Protein AF-A0A482Z525-F1 (afdb_monomer_lite)

Structure (mmCIF, N/CA/C/O backbone):
data_AF-A0A482Z525-F1
#
_entry.id   AF-A0A482Z525-F1
#
loop_
_atom_site.group_PDB
_atom_site.id
_atom_site.type_symbol
_atom_site.label_atom_id
_atom_site.label_alt_id
_atom_site.label_comp_id
_atom_site.label_asym_id
_atom_site.label_entity_id
_atom_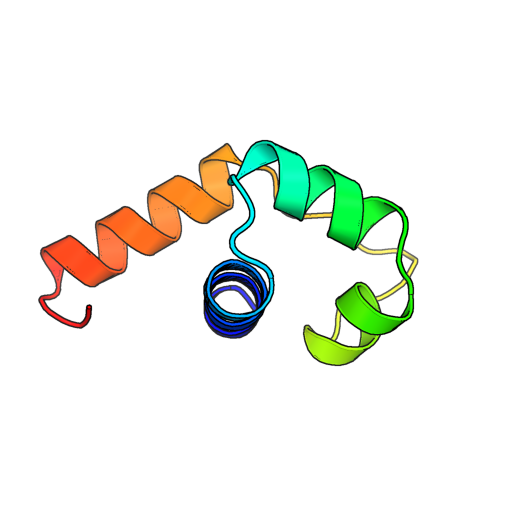site.label_seq_id
_atom_site.pdbx_PDB_ins_code
_atom_site.Cartn_x
_atom_site.Cartn_y
_atom_site.Cartn_z
_atom_site.occupancy
_atom_site.B_iso_or_equiv
_atom_site.auth_seq_id
_atom_site.auth_comp_id
_atom_site.auth_asym_id
_atom_site.auth_atom_id
_atom_site.pdbx_PDB_model_num
ATOM 1 N N . MET A 1 1 ? -1.840 8.583 -1.038 1.00 85.50 1 MET A N 1
ATOM 2 C CA . MET A 1 1 ? -1.207 7.273 -1.310 1.00 85.50 1 MET A CA 1
ATOM 3 C C . MET A 1 1 ? -1.962 6.120 -0.641 1.00 85.50 1 MET A C 1
ATOM 5 O O . MET A 1 1 ? -2.459 5.273 -1.367 1.00 85.50 1 MET A O 1
ATOM 9 N N . MET A 1 2 ? -2.137 6.119 0.690 1.00 94.00 2 MET A N 1
ATOM 10 C CA . MET A 1 2 ? -2.769 5.015 1.447 1.00 94.00 2 MET A CA 1
ATOM 11 C C . MET A 1 2 ? -4.169 4.596 0.965 1.00 9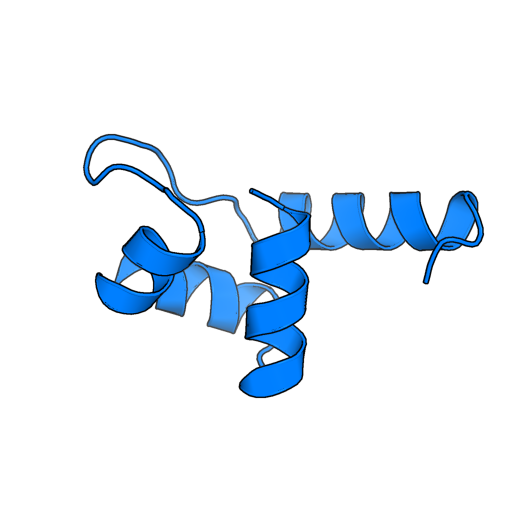4.00 2 MET A C 1
ATOM 13 O O . MET A 1 2 ? -4.430 3.413 0.790 1.00 94.00 2 MET A O 1
ATOM 17 N N . PHE A 1 3 ? -5.054 5.547 0.652 1.00 94.31 3 PHE A N 1
ATOM 18 C CA . PHE A 1 3 ? -6.386 5.215 0.128 1.00 94.31 3 PHE A CA 1
ATOM 19 C C . PHE A 1 3 ? -6.335 4.427 -1.193 1.00 94.31 3 PHE A C 1
ATOM 21 O O . PHE A 1 3 ? -7.043 3.441 -1.363 1.00 94.31 3 PHE A O 1
ATOM 28 N N . LYS A 1 4 ? -5.424 4.792 -2.107 1.00 95.56 4 LYS A N 1
ATOM 29 C CA . LYS A 1 4 ? -5.223 4.060 -3.368 1.00 95.56 4 LYS A CA 1
ATOM 30 C C . LYS A 1 4 ? -4.705 2.637 -3.140 1.00 95.56 4 LYS A C 1
ATOM 32 O O . LYS A 1 4 ? -5.017 1.749 -3.925 1.00 95.56 4 LYS A O 1
ATOM 37 N N . ILE A 1 5 ? -3.934 2.421 -2.073 1.00 95.88 5 ILE A N 1
ATOM 38 C CA . ILE A 1 5 ? -3.469 1.088 -1.675 1.00 95.88 5 ILE A CA 1
ATOM 39 C C . ILE A 1 5 ? -4.665 0.220 -1.266 1.00 95.88 5 ILE A C 1
ATOM 41 O O . ILE A 1 5 ? -4.772 -0.899 -1.751 1.00 95.88 5 ILE A O 1
ATOM 45 N N . LEU A 1 6 ? -5.616 0.747 -0.485 1.00 95.81 6 LEU A N 1
ATOM 46 C CA . LEU A 1 6 ? -6.844 0.012 -0.140 1.00 95.81 6 LEU A CA 1
ATOM 47 C C . LEU A 1 6 ? -7.712 -0.314 -1.367 1.00 95.81 6 LEU A C 1
ATOM 49 O O . LEU A 1 6 ? -8.301 -1.389 -1.426 1.00 95.81 6 LEU A O 1
AT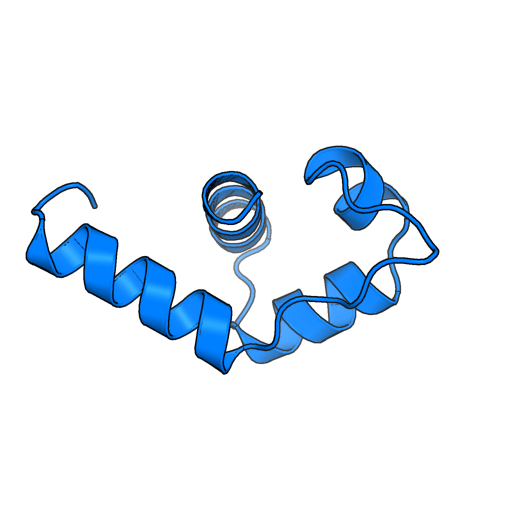OM 53 N N . ILE A 1 7 ? -7.751 0.564 -2.376 1.00 96.00 7 ILE A N 1
ATOM 54 C CA . ILE A 1 7 ? -8.434 0.267 -3.648 1.00 96.00 7 ILE A CA 1
ATOM 55 C C . ILE A 1 7 ? -7.777 -0.927 -4.351 1.00 96.00 7 ILE A C 1
ATOM 57 O O . ILE A 1 7 ? -8.470 -1.865 -4.741 1.00 96.00 7 ILE A O 1
ATOM 61 N N . LEU A 1 8 ? -6.444 -0.925 -4.485 1.00 96.00 8 LEU A N 1
ATOM 62 C CA . LEU A 1 8 ? -5.713 -2.061 -5.063 1.00 96.00 8 LEU A CA 1
ATOM 63 C C . LEU A 1 8 ? -5.951 -3.337 -4.260 1.00 96.00 8 LEU A C 1
ATOM 65 O O . LEU A 1 8 ? -6.128 -4.411 -4.828 1.00 96.00 8 LEU A O 1
ATOM 69 N N . GLN A 1 9 ? -5.996 -3.217 -2.940 1.00 95.44 9 GLN A N 1
ATOM 70 C CA . GLN A 1 9 ? -6.287 -4.342 -2.080 1.00 95.44 9 GLN A CA 1
ATOM 71 C C . GLN A 1 9 ? -7.652 -4.966 -2.368 1.00 95.44 9 GLN A C 1
ATOM 73 O O . GLN A 1 9 ? -7.740 -6.184 -2.492 1.00 95.44 9 GLN A O 1
ATOM 78 N N . ALA A 1 10 ? -8.691 -4.137 -2.502 1.00 95.12 10 ALA A N 1
ATOM 79 C CA . ALA A 1 10 ? -10.049 -4.582 -2.786 1.00 95.12 10 ALA A CA 1
ATOM 80 C C . ALA A 1 10 ? -10.183 -5.168 -4.201 1.00 95.12 10 ALA A C 1
ATOM 82 O O . ALA A 1 10 ? -10.820 -6.201 -4.377 1.00 95.12 10 ALA A O 1
ATOM 83 N N . TRP A 1 11 ? -9.555 -4.554 -5.209 1.00 96.88 11 TRP A N 1
ATOM 84 C CA . TRP A 1 11 ? -9.625 -5.023 -6.600 1.00 96.88 11 TRP A CA 1
ATOM 85 C C . TRP A 1 11 ? -8.928 -6.358 -6.833 1.00 96.88 11 TRP A C 1
ATOM 87 O O . TRP A 1 11 ? -9.420 -7.181 -7.599 1.00 96.88 11 TRP A O 1
ATOM 97 N N . TYR A 1 12 ? -7.786 -6.568 -6.181 1.00 96.12 12 TYR A N 1
ATOM 98 C CA . TYR A 1 12 ? -6.983 -7.778 -6.352 1.00 96.12 12 TYR A CA 1
ATOM 99 C C . TYR A 1 12 ? -7.180 -8.792 -5.215 1.00 96.12 12 TYR A C 1
ATOM 101 O O . TYR A 1 12 ? -6.524 -9.831 -5.212 1.00 96.12 12 TYR A O 1
ATOM 109 N N . ASN A 1 13 ? -8.076 -8.500 -4.264 1.00 96.00 13 ASN A N 1
ATOM 110 C CA . ASN A 1 13 ? -8.376 -9.316 -3.086 1.00 96.00 13 ASN A CA 1
ATOM 111 C C . ASN A 1 13 ? -7.110 -9.784 -2.336 1.00 96.00 13 ASN A C 1
ATOM 113 O O . ASN A 1 13 ? -6.931 -10.967 -2.043 1.00 96.00 13 ASN A O 1
ATOM 117 N N . LEU A 1 14 ? -6.190 -8.847 -2.083 1.00 95.81 14 LEU A N 1
ATOM 118 C CA . LEU A 1 14 ? -4.877 -9.129 -1.495 1.00 95.81 14 LEU A CA 1
ATOM 119 C C . LEU A 1 14 ? -4.888 -8.977 0.033 1.00 95.81 14 LEU A C 1
ATOM 121 O O . LEU A 1 14 ? -5.519 -8.074 0.584 1.00 95.81 14 LEU A O 1
ATOM 125 N N . SER A 1 15 ? -4.114 -9.812 0.731 1.00 94.81 15 SER A N 1
ATOM 126 C CA . SER A 1 15 ? -3.764 -9.548 2.133 1.00 94.81 15 SER A CA 1
ATOM 127 C C . SER A 1 15 ? -2.804 -8.356 2.240 1.00 94.81 15 SER A C 1
ATOM 129 O O . SER A 1 15 ? -2.161 -7.983 1.257 1.00 94.81 15 SER A O 1
ATOM 131 N N . ASP A 1 16 ? -2.674 -7.773 3.435 1.00 93.88 16 ASP A N 1
ATOM 132 C CA . ASP A 1 16 ? -1.776 -6.629 3.668 1.00 93.88 16 ASP A CA 1
ATOM 133 C C . ASP A 1 16 ? -0.319 -6.968 3.289 1.00 93.88 16 ASP A C 1
ATOM 135 O O . ASP A 1 16 ? 0.341 -6.207 2.583 1.00 93.88 16 ASP A O 1
ATOM 139 N N . GLU A 1 17 ? 0.152 -8.165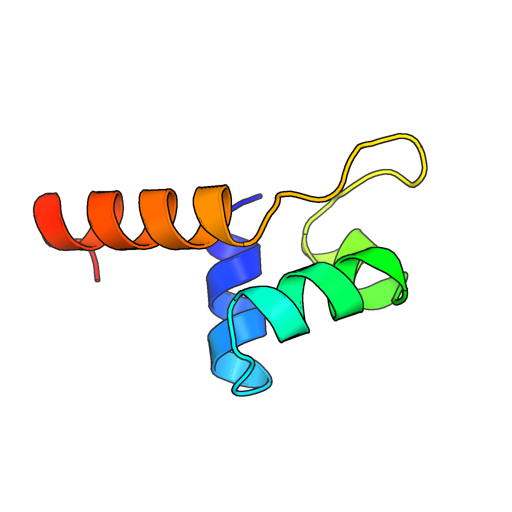 3.653 1.00 94.81 17 GLU A N 1
ATOM 140 C CA . GLU A 1 17 ? 1.488 -8.666 3.298 1.00 94.81 17 GLU A CA 1
ATOM 141 C C . GLU A 1 17 ? 1.651 -8.942 1.796 1.00 94.81 17 GLU A C 1
ATOM 143 O O . GLU A 1 17 ? 2.716 -8.706 1.216 1.00 94.81 17 GLU A O 1
ATOM 148 N N . ALA A 1 18 ? 0.614 -9.483 1.146 1.00 95.69 18 ALA A N 1
ATOM 149 C CA . ALA A 1 18 ? 0.651 -9.750 -0.289 1.00 95.69 18 ALA A CA 1
ATOM 150 C C . ALA A 1 18 ? 0.693 -8.440 -1.083 1.00 95.69 18 ALA A C 1
ATOM 152 O O . ALA A 1 18 ? 1.434 -8.336 -2.061 1.00 95.69 18 ALA A O 1
ATOM 153 N N . LEU A 1 19 ? -0.050 -7.430 -0.631 1.00 96.00 19 LEU A N 1
ATOM 154 C CA . LEU A 1 19 ? -0.078 -6.102 -1.223 1.00 96.00 19 LEU A CA 1
ATOM 155 C C . LEU A 1 19 ? 1.257 -5.371 -1.058 1.00 96.00 19 LEU A C 1
ATOM 157 O O . LEU A 1 19 ? 1.758 -4.823 -2.038 1.00 96.00 19 LEU A O 1
ATOM 161 N N . GLU A 1 20 ? 1.867 -5.424 0.129 1.00 95.31 20 GLU A N 1
ATOM 162 C CA . GLU A 1 20 ? 3.222 -4.910 0.375 1.00 95.31 20 GLU A CA 1
ATOM 163 C C . GLU A 1 20 ? 4.224 -5.513 -0.628 1.00 95.31 20 GLU A C 1
ATOM 165 O O . GLU A 1 20 ? 4.912 -4.794 -1.360 1.00 95.31 20 GLU A O 1
ATOM 170 N N . LYS A 1 21 ? 4.240 -6.847 -0.750 1.00 95.69 21 LYS A N 1
ATOM 171 C CA . LYS A 1 21 ? 5.108 -7.563 -1.700 1.00 95.69 21 LYS A CA 1
ATOM 172 C C . LYS A 1 21 ? 4.793 -7.229 -3.160 1.00 95.69 21 LYS A C 1
ATOM 174 O O . LYS A 1 21 ? 5.705 -7.217 -3.991 1.00 95.69 21 LYS A O 1
ATOM 179 N N . GLN A 1 22 ? 3.527 -6.991 -3.501 1.00 95.44 22 GLN A N 1
ATOM 180 C CA . GLN A 1 22 ? 3.127 -6.638 -4.862 1.00 95.44 22 GLN A CA 1
ATOM 181 C C . GLN A 1 22 ? 3.591 -5.224 -5.217 1.00 95.44 22 GLN A C 1
ATOM 183 O O . GLN A 1 22 ? 4.235 -5.049 -6.246 1.00 95.44 22 GLN A O 1
ATOM 188 N N . ILE A 1 23 ? 3.373 -4.237 -4.344 1.00 95.00 23 ILE A N 1
ATOM 189 C CA . ILE A 1 23 ? 3.851 -2.859 -4.544 1.00 95.00 23 ILE A CA 1
ATOM 190 C C . ILE A 1 23 ? 5.384 -2.829 -4.642 1.00 95.00 23 ILE A C 1
ATOM 192 O O . ILE A 1 23 ? 5.946 -2.079 -5.440 1.00 95.00 23 ILE A O 1
ATOM 196 N N . ALA A 1 24 ? 6.084 -3.681 -3.890 1.00 93.81 24 ALA A N 1
ATOM 197 C CA . ALA A 1 24 ? 7.536 -3.789 -3.985 1.00 93.81 24 ALA A CA 1
ATOM 198 C C . ALA A 1 24 ? 8.036 -4.278 -5.352 1.00 93.81 24 ALA A C 1
ATOM 200 O O . ALA A 1 24 ? 9.117 -3.861 -5.767 1.00 93.81 24 ALA A O 1
ATOM 201 N N . ARG A 1 25 ? 7.273 -5.112 -6.065 1.00 93.94 25 ARG A N 1
ATOM 202 C CA . ARG A 1 25 ? 7.723 -5.765 -7.307 1.00 93.94 25 ARG A CA 1
ATOM 203 C C . ARG A 1 25 ? 7.105 -5.192 -8.578 1.00 93.94 25 ARG A C 1
ATOM 205 O O . ARG A 1 25 ? 7.721 -5.273 -9.634 1.00 93.94 25 ARG A O 1
ATOM 212 N N . ASP A 1 26 ? 5.908 -4.627 -8.488 1.00 95.38 26 ASP A N 1
ATOM 213 C CA . ASP A 1 26 ? 5.107 -4.248 -9.646 1.00 95.38 26 ASP A CA 1
ATOM 214 C C . ASP A 1 26 ? 5.103 -2.729 -9.865 1.00 95.38 26 ASP A C 1
ATOM 216 O O . ASP A 1 26 ? 4.523 -1.949 -9.101 1.00 95.38 26 ASP A O 1
ATOM 220 N N . LEU A 1 27 ? 5.744 -2.301 -10.955 1.00 94.25 27 LEU A N 1
ATOM 221 C CA . LEU A 1 27 ? 5.835 -0.892 -11.340 1.00 94.25 27 LEU A CA 1
ATOM 222 C C . LEU A 1 27 ? 4.473 -0.273 -11.660 1.00 94.25 27 LEU A C 1
ATOM 224 O O . LEU A 1 27 ? 4.304 0.931 -11.469 1.00 94.25 27 LEU A O 1
ATOM 228 N N . MET A 1 28 ? 3.495 -1.059 -12.117 1.00 95.38 28 MET A N 1
ATOM 229 C CA . MET A 1 28 ? 2.153 -0.551 -12.404 1.00 95.38 28 MET A CA 1
ATOM 230 C C . MET A 1 28 ? 1.407 -0.237 -11.110 1.00 95.38 28 MET A C 1
ATOM 232 O O . MET A 1 28 ? 0.760 0.808 -11.018 1.00 95.38 28 MET A O 1
ATOM 236 N N . PHE A 1 29 ? 1.576 -1.071 -10.079 1.00 95.50 29 PHE A N 1
ATOM 237 C CA . PHE A 1 29 ? 1.051 -0.796 -8.740 1.00 95.50 29 PHE A CA 1
ATOM 238 C C . PHE A 1 29 ? 1.686 0.471 -8.166 1.00 95.50 29 PHE A C 1
ATOM 240 O O . PHE A 1 29 ? 0.962 1.372 -7.736 1.00 95.50 29 PHE A O 1
ATOM 247 N N . ARG A 1 30 ? 3.023 0.590 -8.233 1.00 95.25 30 ARG A N 1
ATOM 248 C CA . ARG A 1 30 ? 3.746 1.799 -7.794 1.00 95.25 30 ARG A CA 1
ATOM 249 C C . ARG A 1 30 ? 3.271 3.051 -8.529 1.00 95.25 30 ARG A C 1
ATOM 251 O O . ARG A 1 30 ? 2.956 4.058 -7.895 1.00 95.25 30 ARG A O 1
ATOM 258 N N . ARG A 1 31 ? 3.138 2.976 -9.856 1.00 95.19 31 ARG A N 1
ATOM 259 C CA . ARG A 1 31 ? 2.645 4.079 -10.689 1.00 95.19 31 ARG A CA 1
ATOM 260 C C . ARG A 1 31 ? 1.219 4.482 -10.315 1.00 95.19 31 ARG A C 1
ATOM 26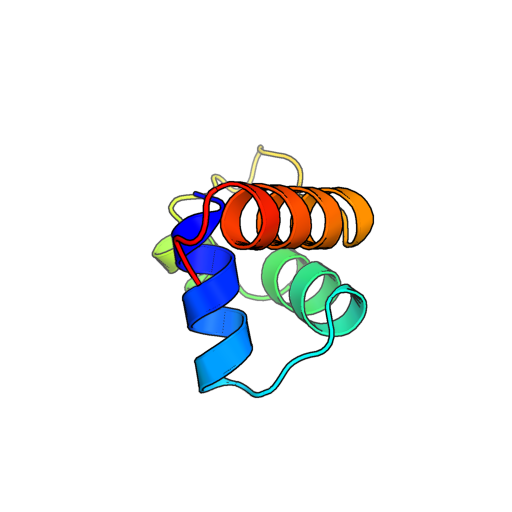2 O O . ARG A 1 31 ? 0.939 5.673 -10.226 1.00 95.19 31 ARG A O 1
ATOM 269 N N . PHE A 1 32 ? 0.327 3.526 -10.054 1.00 95.81 32 PHE A N 1
ATOM 270 C CA . PHE A 1 32 ? -1.053 3.819 -9.656 1.00 95.81 32 PHE A CA 1
ATOM 271 C C . PHE A 1 32 ? -1.123 4.598 -8.334 1.00 95.81 32 PHE A C 1
ATOM 273 O O . PHE A 1 32 ? -1.816 5.621 -8.231 1.00 95.81 32 PHE A O 1
ATOM 280 N N . ILE A 1 33 ? -0.360 4.156 -7.328 1.00 95.25 33 ILE A N 1
ATOM 281 C CA . ILE A 1 33 ? -0.317 4.807 -6.010 1.00 95.25 33 ILE A CA 1
ATOM 282 C C . ILE A 1 33 ? 0.561 6.066 -5.979 1.00 95.25 33 ILE A C 1
ATOM 284 O O . ILE A 1 33 ? 0.527 6.785 -4.980 1.00 95.25 33 ILE A O 1
ATOM 288 N N . ASN A 1 34 ? 1.247 6.368 -7.088 1.00 94.44 34 ASN A N 1
ATOM 289 C CA . ASN A 1 34 ? 2.195 7.468 -7.254 1.00 94.44 34 ASN A CA 1
ATOM 290 C C . ASN A 1 34 ? 3.401 7.371 -6.302 1.00 94.44 34 ASN A C 1
ATOM 292 O O . ASN A 1 34 ? 3.780 8.368 -5.694 1.00 94.44 34 ASN A O 1
ATOM 296 N N . LEU A 1 35 ? 3.954 6.161 -6.162 1.00 93.88 35 LEU A N 1
ATOM 297 C CA . LEU A 1 35 ? 5.164 5.871 -5.390 1.00 93.88 35 LEU A CA 1
ATOM 298 C C . LEU A 1 35 ? 6.376 5.849 -6.329 1.00 93.88 35 LEU A C 1
ATOM 300 O O . LEU A 1 35 ? 6.401 5.082 -7.298 1.00 93.88 35 LEU A O 1
ATOM 304 N N . SER A 1 36 ? 7.379 6.676 -6.042 1.00 92.31 36 SER A N 1
ATOM 305 C CA . SER A 1 36 ? 8.642 6.692 -6.778 1.00 92.31 36 SER A CA 1
ATOM 306 C C . SER A 1 36 ? 9.430 5.395 -6.568 1.00 92.31 36 SER A C 1
ATOM 308 O O . SER A 1 36 ? 9.294 4.693 -5.567 1.00 92.31 36 SER A O 1
ATOM 310 N N . LEU A 1 37 ? 10.322 5.080 -7.507 1.00 89.00 37 LEU A N 1
ATOM 311 C CA . LEU A 1 37 ? 11.247 3.951 -7.387 1.00 89.00 37 LEU A CA 1
ATOM 312 C C . LEU A 1 37 ? 12.209 4.083 -6.201 1.00 89.00 37 LEU A C 1
ATOM 314 O O . LEU A 1 37 ? 12.620 3.068 -5.646 1.00 89.00 37 LEU A O 1
ATOM 318 N N . SER A 1 38 ? 12.549 5.319 -5.835 1.00 91.44 38 SER A N 1
ATOM 319 C CA . SER A 1 38 ? 13.451 5.654 -4.731 1.00 91.44 38 SER A CA 1
ATOM 320 C C . SER A 1 38 ? 12.768 5.686 -3.363 1.00 91.44 38 SER A C 1
ATOM 322 O O . SER A 1 38 ? 13.449 5.831 -2.353 1.00 91.44 38 SER A O 1
ATOM 324 N N . GLU A 1 39 ? 11.436 5.620 -3.318 1.00 90.56 39 GLU A N 1
ATOM 325 C CA . GLU A 1 39 ? 10.669 5.686 -2.076 1.00 90.56 39 GLU A CA 1
ATOM 326 C C . GLU A 1 39 ? 10.429 4.293 -1.491 1.00 90.56 39 GLU A C 1
ATOM 328 O O . GLU A 1 39 ? 10.277 3.300 -2.209 1.00 90.56 39 GLU A O 1
ATOM 333 N N . ASN A 1 40 ? 10.368 4.231 -0.161 1.00 90.62 40 ASN A N 1
ATOM 334 C CA . ASN A 1 40 ? 10.103 2.989 0.551 1.00 90.62 40 ASN A CA 1
ATOM 335 C C . ASN A 1 40 ? 8.637 2.573 0.413 1.00 90.62 40 ASN A C 1
ATOM 337 O O . ASN A 1 40 ? 7.721 3.397 0.465 1.00 90.62 40 ASN A O 1
ATOM 341 N N . VAL A 1 41 ? 8.425 1.265 0.278 1.00 91.75 41 VAL A N 1
ATOM 342 C CA . VAL A 1 41 ? 7.086 0.681 0.252 1.00 91.75 41 VAL A CA 1
ATOM 343 C C . VAL A 1 41 ? 6.499 0.718 1.666 1.00 91.75 41 VAL A C 1
ATOM 345 O O . VAL A 1 41 ? 7.198 0.371 2.617 1.00 91.75 41 VAL A O 1
ATOM 348 N N . PRO A 1 42 ? 5.231 1.124 1.822 1.00 91.81 42 PRO A N 1
ATOM 349 C CA . PRO A 1 42 ? 4.528 1.028 3.094 1.00 91.81 42 PRO A CA 1
ATOM 350 C C . PRO A 1 42 ? 4.430 -0.428 3.539 1.00 91.81 42 PRO A C 1
ATOM 352 O O . PR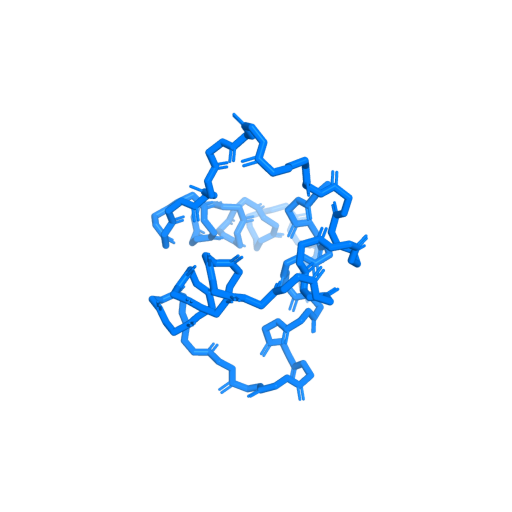O A 1 42 ? 3.981 -1.277 2.769 1.00 91.81 42 PRO A O 1
ATOM 355 N N . ASP A 1 43 ? 4.812 -0.701 4.779 1.00 93.50 43 ASP A N 1
ATOM 356 C CA . ASP A 1 43 ? 4.674 -2.028 5.363 1.00 93.50 43 ASP A CA 1
ATOM 357 C C . ASP A 1 43 ? 3.197 -2.381 5.615 1.00 93.50 43 ASP A C 1
ATOM 359 O O . ASP A 1 43 ? 2.325 -1.512 5.763 1.00 93.50 43 ASP A O 1
ATOM 363 N N . HIS A 1 44 ? 2.905 -3.677 5.705 1.00 91.50 44 HIS A N 1
ATOM 364 C CA . HIS A 1 44 ? 1.578 -4.200 6.036 1.00 91.50 44 HIS A CA 1
ATOM 365 C C . HIS A 1 44 ? 1.008 -3.580 7.324 1.00 91.50 44 HIS A C 1
ATOM 367 O O . HIS A 1 44 ? -0.196 -3.325 7.405 1.00 91.50 44 HIS A O 1
ATOM 373 N N . SER A 1 45 ? 1.859 -3.256 8.309 1.00 94.50 45 SER A N 1
ATOM 374 C CA . SER A 1 45 ? 1.433 -2.612 9.559 1.00 94.50 45 SER A CA 1
ATOM 375 C C . SER A 1 45 ? 0.887 -1.194 9.341 1.00 94.50 45 SER A C 1
ATOM 377 O O . SER A 1 45 ? -0.066 -0.784 10.011 1.00 94.50 45 SER A O 1
ATOM 379 N N . SER A 1 46 ? 1.456 -0.428 8.405 1.00 94.06 46 SER A N 1
ATOM 380 C CA . SER A 1 46 ? 0.961 0.904 8.045 1.00 94.06 46 SER A CA 1
ATOM 381 C C . SER A 1 46 ? -0.374 0.821 7.312 1.00 94.06 46 SER A C 1
ATOM 383 O O . SER A 1 46 ? -1.273 1.617 7.587 1.00 94.06 46 SER A O 1
ATOM 385 N N . ILE A 1 47 ? -0.535 -0.173 6.434 1.00 94.25 47 ILE A N 1
ATOM 386 C CA . ILE A 1 47 ? -1.793 -0.431 5.719 1.00 94.25 47 ILE A CA 1
ATOM 387 C C . ILE A 1 47 ? -2.907 -0.764 6.721 1.00 94.25 47 ILE A C 1
ATOM 389 O O . ILE A 1 47 ? -3.982 -0.159 6.680 1.00 94.25 47 ILE A O 1
ATOM 393 N N . TRP A 1 48 ? -2.628 -1.660 7.671 1.00 94.62 48 TRP A N 1
ATOM 394 C CA . TRP A 1 48 ? -3.581 -2.029 8.715 1.00 94.62 48 TRP A CA 1
ATOM 395 C C . TRP A 1 48 ? -3.974 -0.832 9.588 1.00 94.62 48 TRP A C 1
ATOM 397 O O . TRP A 1 48 ? -5.165 -0.576 9.772 1.00 94.62 48 TRP A O 1
ATOM 407 N N . ARG A 1 49 ? -2.997 -0.049 10.071 1.00 96.19 49 ARG A N 1
ATOM 408 C CA . ARG A 1 49 ? -3.252 1.150 10.891 1.00 96.19 49 ARG A CA 1
ATOM 409 C C . ARG A 1 49 ? -4.121 2.168 10.162 1.00 96.19 49 ARG A C 1
ATOM 411 O O . ARG A 1 49 ? -5.031 2.733 10.761 1.00 96.19 49 ARG A O 1
ATOM 418 N N . PHE A 1 50 ? -3.879 2.372 8.869 1.00 95.31 50 PHE A N 1
ATOM 419 C CA . PHE A 1 50 ? -4.704 3.260 8.060 1.00 95.31 50 PHE A CA 1
ATOM 420 C C . PHE A 1 50 ? -6.144 2.746 7.926 1.00 95.31 50 PHE A C 1
ATOM 422 O O . PHE A 1 50 ? -7.085 3.525 8.055 1.00 95.31 50 PHE A O 1
ATOM 429 N N . ARG A 1 51 ? -6.340 1.433 7.739 1.00 94.56 51 ARG A N 1
ATOM 430 C CA . ARG A 1 51 ? -7.686 0.839 7.721 1.00 94.56 51 ARG A CA 1
ATOM 431 C C . ARG A 1 51 ? -8.397 0.999 9.066 1.00 94.56 51 ARG A C 1
ATOM 433 O O . ARG A 1 51 ? -9.578 1.324 9.091 1.00 94.56 51 ARG A O 1
ATOM 440 N N . GLN A 1 52 ? -7.695 0.787 10.178 1.00 95.81 52 GLN A N 1
ATOM 441 C CA . GLN A 1 52 ? -8.270 0.988 11.511 1.00 95.81 52 GLN A CA 1
ATOM 442 C C . GLN A 1 52 ? -8.686 2.439 11.738 1.00 95.81 52 GLN A C 1
ATOM 444 O O . GLN A 1 52 ? -9.778 2.674 12.240 1.00 95.81 52 GLN A O 1
ATOM 449 N N . LEU A 1 53 ? -7.863 3.402 11.312 1.00 96.56 53 LEU A N 1
ATOM 450 C CA . LEU A 1 53 ? -8.210 4.819 11.390 1.00 96.56 53 LEU A CA 1
ATOM 451 C C . LEU A 1 53 ? -9.533 5.107 10.669 1.00 96.56 53 LEU A C 1
ATOM 453 O O . LEU A 1 53 ? -10.423 5.711 11.251 1.00 96.56 53 LEU A O 1
ATOM 457 N N . LEU A 1 54 ? -9.694 4.624 9.435 1.00 95.94 54 LEU A N 1
ATOM 458 C CA . LEU A 1 54 ? -10.930 4.835 8.678 1.00 95.94 54 LEU A CA 1
ATOM 459 C C . LEU A 1 54 ? -12.156 4.180 9.332 1.00 95.94 54 LEU A C 1
ATOM 461 O O . LEU A 1 54 ? -13.227 4.774 9.313 1.00 95.94 54 LEU A O 1
ATOM 465 N N . ASN A 1 55 ? -12.009 2.994 9.931 1.00 95.56 55 ASN A N 1
ATOM 466 C CA . ASN A 1 55 ? -13.098 2.358 10.683 1.00 95.56 55 ASN A CA 1
ATOM 467 C C . ASN A 1 55 ? -13.497 3.177 11.917 1.00 95.56 55 ASN A C 1
ATOM 469 O O . ASN A 1 55 ? -14.684 3.363 12.170 1.00 95.56 55 ASN A O 1
ATOM 473 N N . THR A 1 56 ? -12.518 3.680 12.675 1.00 96.81 56 THR A N 1
ATOM 474 C CA . THR A 1 56 ? -12.767 4.516 13.861 1.00 96.81 56 THR A CA 1
ATOM 475 C C . THR A 1 56 ? -13.518 5.793 13.496 1.00 96.81 56 THR A C 1
ATOM 477 O O . THR A 1 56 ? -14.444 6.183 14.202 1.00 96.81 56 THR A O 1
ATOM 480 N N . GLU A 1 57 ? -13.163 6.405 12.367 1.00 96.69 57 GLU A N 1
ATOM 481 C CA . GLU A 1 57 ? -13.803 7.620 11.853 1.00 96.69 57 GLU A CA 1
ATOM 482 C C . GLU A 1 57 ? -15.108 7.345 11.071 1.00 96.69 57 GLU A C 1
ATOM 484 O O . GLU A 1 57 ? -15.713 8.280 10.555 1.00 96.69 57 GLU A O 1
ATOM 489 N N . GLN A 1 58 ? -15.555 6.083 10.964 1.00 92.56 58 GLN A N 1
ATOM 490 C CA . GLN A 1 58 ? -16.746 5.667 10.198 1.00 92.56 58 GLN A CA 1
ATOM 491 C C . GLN A 1 58 ? -16.705 6.061 8.707 1.00 92.56 58 GLN A C 1
ATOM 493 O O . GLN A 1 58 ? -17.712 6.436 8.107 1.00 92.56 58 GLN A O 1
ATOM 498 N N . LEU A 1 59 ? -15.517 5.982 8.103 1.00 91.38 59 LEU A N 1
ATOM 499 C CA . LEU A 1 59 ? -15.257 6.308 6.694 1.00 91.38 59 LEU A CA 1
ATOM 500 C C . LEU A 1 59 ? -15.097 5.067 5.794 1.00 91.38 59 LEU A C 1
ATOM 502 O O . LEU A 1 59 ? -14.829 5.212 4.599 1.00 91.38 59 LEU A O 1
ATOM 506 N N . LEU A 1 60 ? -15.215 3.870 6.373 1.00 81.19 60 LEU A N 1
ATOM 507 C CA . LEU A 1 60 ? -15.248 2.563 5.706 1.00 81.19 60 LEU A CA 1
ATOM 508 C C . LEU A 1 60 ? -16.640 1.952 5.860 1.00 81.19 60 LEU A C 1
ATOM 510 O O . LEU A 1 60 ? -17.111 1.370 4.859 1.00 81.19 60 LEU A O 1
#

Foldseek 3Di:
DLVQLVVVCVVVVDQLQRSQVCCLPPVVSCVSVVHDPPDHGDHSVNSVVVVVVCVVVVND

Radius of gyration: 11.14 Å; chains: 1; bounding box: 30×17×26 Å

Sequence (60 aa):
MMFKILILQAWYNLSDEALEKQIARDLMFRRFINLSLSENVPDHSSIWRFRQLLNTEQLL

pLDDT: mean 94.19, std 2.67, range [81.19, 96.88]

Secondary structure (DSSP, 8-state):
-HHHHHHHHHHHT--HHHHHHHHHH-HHHHHHHT--TTSPPPPHHHHHHHHHHHHHTT--